Protein AF-Q2P9P3-F1 (afdb_monomer_lite)

InterPro domains:
  IPR010108 Lycopene cyclase, beta/epsilon [PTHR39757] (1-128)
  IPR036188 FAD/NAD(P)-binding domain superfamily [G3DSA:3.50.50.60] (1-112)
  IPR036188 FAD/NAD(P)-binding domain superfamily [SSF51905] (4-102)

Sequence (128 aa):
RPYGRVNRKQLKSKMLQKCIMNGVKFHQAKVIKVIHEESKSMLICNDGITIQATVVLDATGFSRSLVQYDKPYNPGYQVAYGILAEVEEHPFDVNKMVFMDWRDSHLKDNTDLKERNSRIPTFLYAMP

Structure (mmCIF, N/CA/C/O backbone):
data_AF-Q2P9P3-F1
#
_entry.id   AF-Q2P9P3-F1
#
loop_
_atom_site.group_PDB
_atom_site.id
_atom_site.type_symbol
_atom_site.label_atom_id
_atom_site.label_alt_id
_atom_site.label_comp_id
_atom_site.label_asym_id
_atom_site.label_entity_id
_atom_site.label_seq_id
_atom_site.pdbx_PDB_ins_code
_atom_site.Cartn_x
_atom_site.Cartn_y
_atom_site.Cartn_z
_atom_site.occupancy
_atom_site.B_iso_or_equiv
_atom_site.auth_seq_id
_atom_site.auth_comp_id
_atom_site.auth_asym_id
_atom_site.auth_atom_id
_atom_site.pdbx_PDB_model_num
ATOM 1 N N . ARG A 1 1 ? 10.311 -17.814 -11.738 1.00 64.12 1 ARG A N 1
ATOM 2 C CA . ARG A 1 1 ? 8.965 -17.948 -11.123 1.00 64.12 1 ARG A CA 1
ATOM 3 C C . ARG A 1 1 ? 7.966 -17.301 -12.073 1.00 64.12 1 ARG A C 1
ATOM 5 O O . ARG A 1 1 ? 8.304 -16.228 -12.562 1.00 64.12 1 ARG A O 1
ATOM 12 N N . PRO A 1 2 ? 6.813 -17.925 -12.366 1.00 73.44 2 PRO A N 1
ATOM 13 C CA . PRO A 1 2 ? 5.771 -17.267 -13.145 1.00 73.44 2 PRO A CA 1
ATOM 14 C C . PRO A 1 2 ? 5.279 -16.032 -12.390 1.00 73.44 2 PRO A C 1
ATOM 16 O O . PRO A 1 2 ? 5.231 -16.021 -11.158 1.00 73.44 2 PRO A O 1
ATOM 19 N N . TYR A 1 3 ? 4.951 -14.991 -13.135 1.00 74.81 3 TYR A N 1
ATOM 20 C CA . TYR A 1 3 ? 4.444 -13.733 -12.618 1.00 74.81 3 TYR A CA 1
ATOM 21 C C . TYR A 1 3 ? 3.266 -13.287 -13.473 1.00 74.81 3 TYR A C 1
ATOM 23 O O . TYR A 1 3 ? 3.127 -13.708 -14.618 1.00 74.81 3 TYR A O 1
ATOM 31 N N . GLY A 1 4 ? 2.402 -12.456 -12.902 1.00 78.62 4 GLY A N 1
ATOM 32 C CA . GLY A 1 4 ? 1.215 -11.969 -13.586 1.00 78.62 4 GLY A CA 1
ATOM 33 C C . GLY A 1 4 ? 1.002 -10.498 -13.294 1.00 78.62 4 GLY A C 1
ATOM 34 O O . GLY A 1 4 ? 1.054 -10.067 -12.139 1.00 78.62 4 GLY A O 1
ATOM 35 N N . ARG A 1 5 ? 0.734 -9.727 -14.346 1.00 80.31 5 ARG A N 1
ATOM 36 C CA . ARG A 1 5 ? 0.282 -8.349 -14.200 1.00 80.31 5 ARG A CA 1
ATOM 37 C C . ARG A 1 5 ? -1.176 -8.362 -13.758 1.00 80.31 5 ARG A C 1
ATOM 39 O O . ARG A 1 5 ? -2.036 -8.931 -14.423 1.00 80.31 5 ARG A O 1
ATOM 46 N N . VAL A 1 6 ? -1.463 -7.714 -12.634 1.00 89.00 6 VAL A N 1
ATOM 47 C CA . VAL A 1 6 ? -2.835 -7.560 -12.139 1.00 89.00 6 VAL A CA 1
ATOM 48 C C . VAL A 1 6 ? -3.344 -6.156 -12.422 1.00 89.00 6 VAL A C 1
ATOM 50 O O . VAL A 1 6 ? -2.663 -5.160 -12.166 1.00 89.00 6 VAL A O 1
ATOM 53 N N . ASN A 1 7 ? -4.584 -6.053 -12.899 1.00 92.69 7 ASN A N 1
ATOM 54 C CA . ASN A 1 7 ? -5.263 -4.767 -12.942 1.00 92.69 7 ASN A CA 1
ATOM 55 C C . ASN A 1 7 ? -5.595 -4.341 -11.504 1.00 92.69 7 ASN A C 1
ATOM 57 O O . ASN A 1 7 ? -6.575 -4.792 -10.911 1.00 92.69 7 ASN A O 1
ATOM 61 N N . ARG A 1 8 ? -4.764 -3.462 -10.936 1.00 93.38 8 ARG A N 1
ATOM 62 C CA . ARG A 1 8 ? -4.876 -3.005 -9.542 1.00 93.38 8 ARG A CA 1
ATOM 63 C C . ARG A 1 8 ? -6.239 -2.386 -9.229 1.00 93.38 8 ARG A C 1
ATOM 65 O O . ARG A 1 8 ? -6.765 -2.615 -8.143 1.00 93.38 8 ARG A O 1
ATOM 72 N N . LYS A 1 9 ? -6.818 -1.623 -10.166 1.00 95.12 9 LYS A N 1
ATOM 73 C CA . LYS A 1 9 ? -8.132 -0.983 -9.987 1.00 95.12 9 LYS A CA 1
ATOM 74 C C . LYS A 1 9 ? -9.237 -2.035 -9.904 1.00 95.12 9 LYS A C 1
ATOM 76 O O . LYS A 1 9 ? -10.033 -2.004 -8.968 1.00 95.12 9 LYS A O 1
ATOM 81 N N . GLN A 1 10 ? -9.244 -2.997 -10.827 1.00 96.94 10 GLN A N 1
ATOM 82 C CA . GLN A 1 10 ? -10.226 -4.085 -10.818 1.00 96.94 10 GLN A CA 1
ATOM 83 C C . GLN A 1 10 ? -10.052 -5.006 -9.609 1.00 96.94 10 GLN A C 1
ATOM 85 O O . GLN A 1 10 ? -11.042 -5.367 -8.980 1.00 96.94 10 GLN A O 1
ATOM 90 N N . LEU A 1 11 ? -8.812 -5.337 -9.231 1.00 96.75 11 LEU A N 1
ATOM 91 C CA . LEU A 1 11 ? -8.539 -6.143 -8.042 1.00 96.75 11 LEU A CA 1
ATOM 92 C C . LEU A 1 11 ? -9.051 -5.448 -6.777 1.00 96.75 11 LEU A C 1
ATOM 94 O O . LEU A 1 11 ? -9.764 -6.067 -5.991 1.00 96.75 11 LEU A O 1
ATOM 98 N N . LYS A 1 12 ? -8.750 -4.153 -6.609 1.00 95.81 12 LYS A N 1
ATOM 99 C CA . LYS A 1 12 ? -9.257 -3.348 -5.490 1.00 95.81 12 LYS A CA 1
ATOM 100 C C . LYS A 1 12 ? -10.783 -3.330 -5.473 1.00 95.81 12 LYS A C 1
ATOM 102 O O . LYS A 1 12 ? -11.371 -3.605 -4.434 1.00 95.81 12 LYS A O 1
ATOM 107 N N . SER A 1 13 ? -11.413 -3.049 -6.615 1.00 97.12 13 SER A N 1
ATOM 108 C CA . SER A 1 13 ? -12.874 -3.037 -6.736 1.00 97.12 13 SER A CA 1
ATOM 109 C C . SER A 1 13 ? -13.477 -4.387 -6.338 1.00 97.12 13 SER A C 1
ATOM 111 O O . SER A 1 13 ? -14.340 -4.444 -5.468 1.00 97.12 13 SER A O 1
ATOM 113 N N . LYS A 1 14 ? -12.944 -5.492 -6.872 1.00 97.81 14 LYS A N 1
ATOM 114 C CA . LYS A 1 14 ? -13.390 -6.854 -6.552 1.00 97.81 14 LYS A CA 1
ATOM 115 C C . LYS A 1 14 ? -13.296 -7.159 -5.056 1.00 97.81 14 LYS A C 1
ATOM 117 O O . LYS A 1 14 ? -14.214 -7.759 -4.505 1.00 97.81 14 LYS A O 1
ATOM 122 N N . MET A 1 15 ? -12.207 -6.759 -4.398 1.00 97.38 15 MET A N 1
ATOM 123 C CA . MET A 1 15 ? -12.038 -6.976 -2.958 1.00 97.38 15 MET A CA 1
ATOM 124 C C . MET A 1 15 ? -12.996 -6.113 -2.130 1.00 97.38 15 MET A C 1
ATOM 126 O O . MET A 1 15 ? -13.631 -6.633 -1.219 1.00 97.38 15 MET A O 1
ATOM 130 N N . LEU A 1 16 ? -13.172 -4.835 -2.483 1.00 96.75 16 LEU A N 1
ATOM 131 C CA . LEU A 1 16 ? -14.129 -3.950 -1.811 1.00 96.75 16 LEU A CA 1
ATOM 132 C C . LEU A 1 16 ? -15.565 -4.467 -1.930 1.00 96.75 16 LEU A C 1
ATOM 134 O O . LEU A 1 16 ? -16.274 -4.517 -0.931 1.00 96.75 16 LEU A O 1
ATOM 138 N N . GLN A 1 17 ? -15.972 -4.916 -3.120 1.00 97.62 17 GLN A N 1
ATOM 139 C CA . GLN A 1 17 ? -17.301 -5.495 -3.316 1.00 97.62 17 GLN A CA 1
ATOM 140 C C . GLN A 1 17 ? -17.509 -6.741 -2.454 1.00 97.62 17 GLN A C 1
ATOM 142 O O . GLN A 1 17 ? -18.536 -6.861 -1.794 1.00 97.62 17 GLN A O 1
ATOM 147 N N . LYS A 1 18 ? -16.507 -7.626 -2.362 1.00 98.31 18 LYS A N 1
ATOM 148 C CA . LYS A 1 18 ? -16.570 -8.774 -1.445 1.00 98.31 18 LYS A CA 1
ATOM 149 C C . LYS A 1 18 ? -16.745 -8.346 0.012 1.00 98.31 18 LYS A C 1
ATOM 151 O O . LYS A 1 18 ? -17.539 -8.962 0.714 1.00 98.31 18 LYS A O 1
ATOM 156 N N . CYS A 1 19 ? -16.045 -7.310 0.470 1.00 98.00 19 CYS A N 1
ATOM 157 C CA . CYS A 1 19 ? -16.223 -6.781 1.822 1.00 98.00 19 CYS A CA 1
ATOM 158 C C . CYS A 1 19 ? -17.661 -6.287 2.049 1.00 98.00 19 CYS A C 1
ATOM 160 O O . CYS A 1 19 ? -18.286 -6.681 3.031 1.00 98.00 19 CYS A O 1
ATOM 162 N N . ILE A 1 20 ? -18.202 -5.489 1.122 1.00 97.25 20 ILE A N 1
ATOM 163 C CA . ILE A 1 20 ? -19.576 -4.965 1.203 1.00 97.25 20 ILE A CA 1
ATOM 164 C C . ILE A 1 20 ? -20.592 -6.113 1.253 1.00 97.25 20 ILE A C 1
ATOM 166 O O . ILE A 1 20 ? -21.454 -6.130 2.127 1.00 97.25 20 ILE A O 1
ATOM 170 N N . MET A 1 21 ? -20.449 -7.113 0.376 1.00 98.25 21 MET A N 1
ATOM 171 C CA . MET A 1 21 ? -21.326 -8.292 0.339 1.00 98.25 21 MET A CA 1
ATOM 172 C C . MET A 1 21 ? -21.309 -9.105 1.640 1.00 98.25 21 MET A C 1
ATOM 174 O O . MET A 1 21 ? -22.283 -9.785 1.941 1.00 98.25 21 MET A O 1
ATOM 178 N N . ASN A 1 22 ? -20.220 -9.038 2.410 1.00 98.25 22 ASN A N 1
ATOM 179 C CA . ASN A 1 22 ? -20.082 -9.708 3.706 1.00 98.25 22 ASN A CA 1
ATOM 180 C C . ASN A 1 22 ? -20.354 -8.763 4.894 1.00 98.25 22 ASN A C 1
ATOM 182 O O . ASN A 1 22 ? -19.981 -9.068 6.023 1.00 98.25 22 ASN A O 1
ATOM 186 N N . GLY A 1 23 ? -20.987 -7.608 4.658 1.00 97.88 23 GLY A N 1
ATOM 187 C CA . GLY A 1 23 ? -21.455 -6.708 5.717 1.00 97.88 23 GLY A CA 1
ATOM 188 C C . GLY A 1 23 ? -20.392 -5.784 6.315 1.00 97.88 23 GLY A C 1
ATOM 189 O O . GLY A 1 23 ? -20.648 -5.145 7.337 1.00 97.88 23 GLY A O 1
ATOM 190 N N . VAL A 1 24 ? -19.210 -5.671 5.698 1.00 97.75 24 VAL A N 1
ATOM 191 C CA . VAL A 1 24 ? -18.191 -4.707 6.137 1.00 97.75 24 VAL A CA 1
ATOM 192 C C . VAL A 1 24 ? -18.713 -3.287 5.933 1.00 97.75 24 VAL A C 1
ATOM 194 O O . VAL A 1 24 ? -19.089 -2.897 4.826 1.00 97.75 24 VAL A O 1
ATOM 197 N N . LYS A 1 25 ? -18.686 -2.491 7.004 1.00 96.50 25 LYS A N 1
ATOM 198 C CA . LYS A 1 25 ? -19.028 -1.069 6.963 1.00 96.50 25 LYS A CA 1
ATOM 199 C C . LYS A 1 25 ? -17.778 -0.244 6.696 1.00 96.50 25 LYS A C 1
ATOM 201 O O . LYS A 1 25 ? -16.778 -0.378 7.396 1.00 96.50 25 LYS A O 1
ATOM 206 N N . PHE A 1 26 ? -17.856 0.627 5.698 1.00 96.19 26 PHE A N 1
ATOM 207 C CA . PHE A 1 26 ? -16.793 1.569 5.377 1.00 96.19 26 PHE A CA 1
ATOM 208 C C . PHE A 1 26 ? -17.124 2.936 5.958 1.00 96.19 26 PHE A C 1
ATOM 210 O O . PHE A 1 26 ? -18.238 3.432 5.807 1.00 96.19 26 PHE A O 1
ATOM 217 N N . HIS A 1 27 ? -16.132 3.545 6.594 1.00 96.25 27 HIS A N 1
ATOM 218 C CA . HIS A 1 27 ? -16.213 4.894 7.118 1.00 96.25 27 HIS A CA 1
ATOM 219 C C . HIS A 1 27 ? -15.044 5.702 6.555 1.00 96.25 27 HIS A C 1
ATOM 221 O O . HIS A 1 27 ? -13.881 5.344 6.744 1.00 96.25 27 HIS A O 1
ATOM 227 N N . GLN A 1 28 ? -15.353 6.744 5.784 1.00 96.75 28 GLN A N 1
ATOM 228 C CA . GLN A 1 28 ? -14.354 7.558 5.100 1.00 96.75 28 GLN A CA 1
ATOM 229 C C . GLN A 1 28 ? -13.893 8.702 6.008 1.00 96.75 28 GLN A C 1
ATOM 231 O O . GLN A 1 28 ? -14.273 9.851 5.815 1.00 96.75 28 GLN A O 1
ATOM 236 N N . ALA A 1 29 ? -13.046 8.375 6.977 1.00 96.25 29 ALA A N 1
ATOM 237 C CA . ALA A 1 29 ? -12.411 9.344 7.858 1.00 96.25 29 ALA A CA 1
ATOM 238 C C . ALA A 1 29 ? -10.976 8.917 8.174 1.00 96.25 29 ALA A C 1
ATOM 240 O O . ALA A 1 29 ? -10.593 7.756 7.998 1.00 96.25 29 ALA A O 1
ATOM 241 N N . LYS A 1 30 ? -10.160 9.865 8.636 1.00 95.25 30 LYS A N 1
ATOM 242 C CA . LYS A 1 30 ? -8.815 9.567 9.125 1.00 95.25 30 LYS A CA 1
ATOM 243 C C . LYS A 1 30 ? -8.899 9.268 10.615 1.00 95.25 30 LYS A C 1
ATOM 245 O O . LYS A 1 30 ? -9.290 10.134 11.392 1.00 95.25 30 LYS A O 1
ATOM 250 N N . VAL A 1 31 ? -8.458 8.082 11.021 1.00 95.50 31 VAL A N 1
ATOM 251 C CA . VAL A 1 31 ? -8.221 7.792 12.439 1.00 95.50 31 VAL A CA 1
ATOM 252 C C . VAL A 1 31 ? -7.002 8.593 12.892 1.00 95.50 31 VAL A C 1
ATOM 254 O O . VAL A 1 31 ? -5.929 8.484 12.299 1.00 95.50 31 VAL A O 1
ATOM 257 N N . ILE A 1 32 ? -7.177 9.421 13.919 1.00 94.75 32 ILE A N 1
ATOM 258 C CA . ILE A 1 32 ? -6.123 10.287 14.469 1.00 94.75 32 ILE A CA 1
ATOM 259 C C . ILE A 1 32 ? -5.520 9.729 15.756 1.00 94.75 32 ILE A C 1
A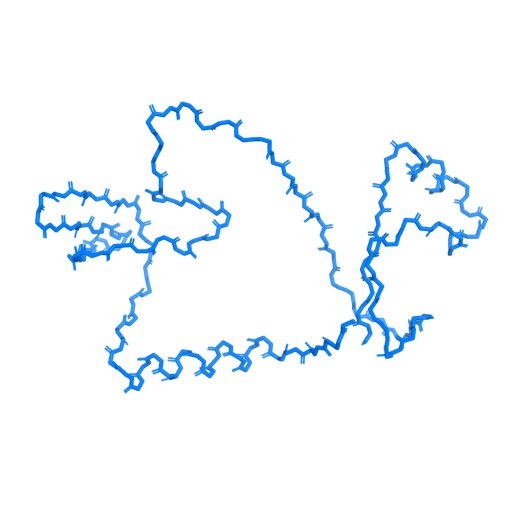TOM 261 O O . ILE A 1 32 ? -4.400 10.089 16.109 1.00 94.75 32 ILE A O 1
ATOM 265 N N . LYS A 1 33 ? -6.253 8.867 16.465 1.00 93.88 33 LYS A N 1
ATOM 266 C CA . LYS A 1 33 ? -5.808 8.267 17.721 1.00 93.88 33 LYS A CA 1
ATOM 267 C C . LYS A 1 33 ? -6.514 6.940 17.960 1.00 93.88 33 LYS A C 1
ATOM 269 O O . LYS A 1 33 ? -7.687 6.791 17.622 1.00 93.88 33 LYS A O 1
ATOM 274 N N . VAL A 1 34 ? -5.805 6.012 18.592 1.00 95.31 34 VAL A N 1
ATOM 275 C CA . VAL A 1 34 ? -6.374 4.800 19.182 1.00 95.31 34 VAL A CA 1
ATOM 276 C C . VAL A 1 34 ? -6.089 4.794 20.683 1.00 95.31 34 VAL A C 1
ATOM 278 O O . VAL A 1 34 ? -5.016 5.212 21.118 1.00 95.31 34 VAL A O 1
ATOM 281 N N . ILE A 1 35 ? -7.073 4.383 21.477 1.00 94.56 35 ILE A N 1
ATOM 282 C CA . ILE A 1 35 ? -6.955 4.178 22.923 1.00 94.56 35 ILE A CA 1
ATOM 283 C C . ILE A 1 35 ? -7.337 2.730 23.200 1.00 94.56 35 ILE A C 1
ATOM 285 O O . ILE A 1 35 ? -8.417 2.300 22.798 1.00 94.56 35 ILE A O 1
ATOM 289 N N . HIS A 1 36 ? -6.456 1.989 23.865 1.00 94.81 36 HIS A N 1
ATOM 290 C CA . HIS A 1 36 ? -6.707 0.611 24.272 1.00 94.81 36 HIS A CA 1
ATOM 291 C C . HIS A 1 36 ? -7.096 0.580 25.752 1.00 94.81 36 HIS A C 1
ATOM 293 O O . HIS A 1 36 ? -6.367 1.092 26.598 1.00 94.81 36 HIS A O 1
ATOM 299 N N . GLU A 1 37 ? -8.250 -0.006 26.040 1.00 93.94 37 GLU A N 1
ATOM 300 C CA . GLU A 1 37 ? -8.752 -0.316 27.377 1.00 93.94 37 GLU A CA 1
ATOM 301 C C . GLU A 1 37 ? -8.728 -1.839 27.584 1.00 93.94 37 GLU A C 1
ATOM 303 O O . GLU A 1 37 ? -8.465 -2.602 26.655 1.00 93.94 37 GLU A O 1
ATOM 308 N N . GLU A 1 38 ? -9.037 -2.299 28.795 1.00 92.62 38 GLU A N 1
ATOM 309 C CA . GLU A 1 38 ? -8.957 -3.720 29.162 1.00 92.62 38 GLU A CA 1
ATOM 310 C C . GLU A 1 38 ? -9.855 -4.631 28.303 1.00 92.62 38 GLU A C 1
ATOM 312 O O . GLU A 1 38 ? -9.465 -5.743 27.958 1.00 92.62 38 GLU A O 1
ATOM 317 N N . SER A 1 39 ? -11.044 -4.157 27.915 1.00 93.12 39 SER A N 1
ATOM 318 C CA . SER A 1 39 ? -12.039 -4.955 27.176 1.00 93.12 39 SER A CA 1
ATOM 319 C C . SER A 1 39 ? -12.282 -4.500 25.735 1.00 93.12 39 SER A C 1
ATOM 321 O O . SER A 1 39 ? -12.977 -5.184 24.980 1.00 93.12 39 SER A O 1
ATOM 323 N N . LYS A 1 40 ? -11.749 -3.339 25.336 1.00 96.19 40 LYS A N 1
ATOM 324 C CA . LYS A 1 40 ? -12.030 -2.729 24.032 1.00 96.19 40 LYS A CA 1
ATOM 325 C C . LYS A 1 40 ? -10.990 -1.692 23.637 1.00 96.19 40 LYS A C 1
ATOM 327 O O . LYS A 1 40 ? -10.206 -1.212 24.440 1.00 96.19 40 LYS A O 1
ATOM 332 N N . SER A 1 41 ? -11.034 -1.303 22.374 1.00 96.50 41 SER A N 1
ATOM 333 C CA . SER A 1 41 ? -10.282 -0.191 21.809 1.00 96.50 41 SER A CA 1
ATOM 334 C C . SER A 1 41 ? -11.239 0.877 21.292 1.00 96.50 41 SER A C 1
ATOM 336 O O . SER A 1 41 ? -12.305 0.561 20.762 1.00 96.50 41 SER A O 1
ATOM 338 N N . MET A 1 42 ? -10.844 2.140 21.405 1.00 97.00 42 MET A N 1
ATOM 339 C CA . MET A 1 42 ? -11.561 3.291 20.864 1.00 97.00 42 MET A CA 1
ATOM 340 C C . MET A 1 42 ? -10.707 3.975 19.800 1.00 97.00 42 MET A C 1
ATOM 342 O O . MET A 1 42 ? -9.595 4.419 20.083 1.00 97.00 42 MET A O 1
ATOM 346 N N . LEU A 1 43 ? -11.230 4.071 18.580 1.00 96.38 43 LEU A N 1
ATOM 347 C CA . LEU A 1 43 ? -10.628 4.815 17.480 1.00 96.38 43 LEU A CA 1
ATOM 348 C C . LEU A 1 43 ? -11.303 6.179 17.383 1.00 96.38 43 LEU A C 1
ATOM 350 O O . LEU A 1 43 ? -12.514 6.247 17.191 1.00 96.38 43 LEU A O 1
ATOM 354 N N . ILE A 1 44 ? -10.523 7.249 17.483 1.00 96.44 44 ILE A N 1
ATOM 355 C CA . ILE A 1 44 ? -11.003 8.625 17.345 1.00 96.44 44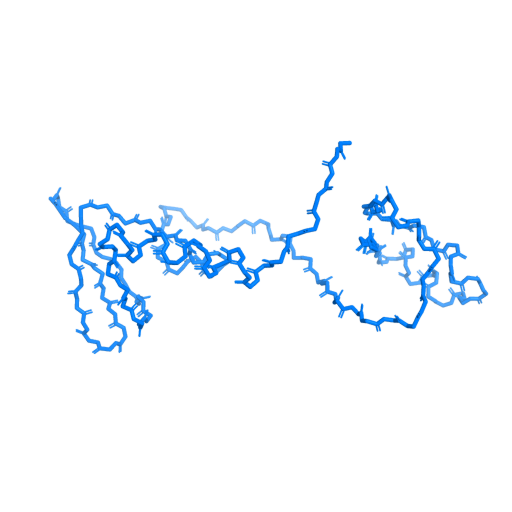 ILE A CA 1
ATOM 356 C C . ILE A 1 44 ? -10.695 9.080 15.921 1.00 96.44 44 ILE A C 1
ATOM 358 O O . ILE A 1 44 ? -9.535 9.055 15.492 1.00 96.44 44 ILE A O 1
ATOM 362 N N . CYS A 1 45 ? -11.730 9.478 15.188 1.00 96.88 45 CYS A N 1
ATOM 363 C CA . CYS A 1 45 ? -11.636 9.951 13.813 1.00 96.88 45 CYS A CA 1
ATOM 364 C C . CYS A 1 45 ? -11.589 11.484 13.757 1.00 96.88 45 CYS A C 1
ATOM 366 O O . CYS A 1 45 ? -12.033 12.182 14.670 1.00 96.88 45 CYS A O 1
ATOM 368 N N . ASN A 1 46 ? -11.019 12.026 12.682 1.00 96.69 46 ASN A N 1
ATOM 369 C CA . ASN A 1 46 ? -10.868 13.470 12.486 1.00 96.69 46 ASN A CA 1
ATOM 370 C C . ASN A 1 46 ? -12.189 14.221 12.250 1.00 96.69 46 ASN A C 1
ATOM 372 O O . ASN A 1 46 ? -12.199 15.446 12.290 1.00 96.69 46 ASN A O 1
ATOM 376 N N . ASP A 1 47 ? -13.277 13.507 11.989 1.00 97.44 47 ASP A N 1
ATOM 377 C CA . ASP A 1 47 ? -14.632 14.038 11.846 1.00 97.44 47 ASP A CA 1
ATOM 378 C C . ASP A 1 47 ? -15.424 14.022 13.169 1.00 97.44 47 ASP A C 1
ATOM 380 O O . ASP A 1 47 ? -16.616 14.318 13.188 1.00 97.44 47 ASP A O 1
ATOM 384 N N . GLY A 1 48 ? -14.764 13.686 14.284 1.00 95.94 48 GLY A N 1
ATOM 385 C CA . GLY A 1 48 ? -15.358 13.633 15.619 1.00 95.94 48 GLY A CA 1
ATOM 386 C C . GLY A 1 48 ? -16.026 12.300 15.962 1.00 95.94 48 GLY A C 1
ATOM 387 O O . GLY A 1 48 ? -16.424 12.104 17.111 1.00 95.94 48 GLY A O 1
ATOM 388 N N . ILE A 1 49 ? -16.122 11.356 15.020 1.00 97.69 49 ILE A N 1
ATOM 389 C CA . ILE A 1 49 ? -16.707 10.039 15.286 1.00 97.69 49 ILE A CA 1
ATOM 390 C C . ILE A 1 49 ? -15.723 9.172 16.079 1.00 97.69 49 ILE A C 1
ATOM 392 O O . ILE A 1 49 ? -14.522 9.125 15.803 1.00 97.69 49 ILE A O 1
ATOM 396 N N . THR A 1 50 ? -16.249 8.444 17.069 1.00 97.38 50 THR A N 1
ATOM 397 C CA . THR A 1 50 ? -15.497 7.437 17.827 1.00 97.38 50 THR A CA 1
ATOM 398 C C . THR A 1 50 ? -16.041 6.044 17.537 1.00 97.38 50 THR A C 1
ATOM 400 O O . THR A 1 50 ? -17.236 5.792 17.686 1.00 97.38 50 THR A O 1
ATOM 403 N N . ILE A 1 51 ? -15.160 5.127 17.139 1.00 97.12 51 ILE A N 1
ATOM 404 C CA . ILE A 1 51 ? -15.498 3.738 16.813 1.00 97.12 51 ILE A CA 1
ATOM 405 C C . ILE A 1 51 ? -14.944 2.827 17.907 1.00 97.12 51 ILE A C 1
ATOM 407 O O . ILE A 1 51 ? -13.766 2.907 18.240 1.00 97.12 51 ILE A O 1
ATOM 411 N N . GLN A 1 52 ? -15.782 1.944 18.451 1.00 97.25 52 GLN A N 1
ATOM 412 C CA . GLN A 1 52 ? -15.355 0.912 19.399 1.00 97.25 52 GLN A CA 1
ATOM 413 C C . GLN A 1 52 ? -15.042 -0.390 18.654 1.00 97.25 52 GLN A C 1
ATOM 415 O O . GLN A 1 52 ? -15.789 -0.788 17.761 1.00 97.25 52 GLN A O 1
ATOM 420 N N . ALA A 1 53 ? -13.950 -1.054 19.024 1.00 96.38 53 ALA A N 1
ATOM 421 C CA . ALA A 1 53 ? -13.517 -2.311 18.421 1.00 96.38 53 ALA A CA 1
ATOM 422 C C . ALA A 1 53 ? -12.861 -3.229 19.457 1.00 96.38 53 ALA A C 1
ATOM 424 O O . ALA A 1 53 ? -12.214 -2.758 20.386 1.00 96.38 53 ALA A O 1
ATOM 425 N N . THR A 1 54 ? -12.980 -4.543 19.283 1.00 96.38 54 THR A N 1
ATOM 426 C CA . THR A 1 54 ? -12.245 -5.530 20.096 1.00 96.38 54 THR A CA 1
ATOM 427 C C . THR A 1 54 ? -10.815 -5.731 19.596 1.00 96.38 54 THR A C 1
ATOM 429 O O . THR A 1 54 ? -9.912 -5.975 20.387 1.00 96.38 54 THR A O 1
ATOM 432 N N . VAL A 1 55 ? -10.598 -5.591 18.284 1.00 93.62 55 VAL A N 1
ATOM 433 C CA . VAL A 1 55 ? -9.293 -5.711 17.626 1.00 93.62 55 VAL A CA 1
ATOM 434 C C . VAL A 1 55 ? -9.134 -4.578 16.619 1.00 93.62 55 VAL A C 1
ATOM 436 O O . VAL A 1 55 ? -10.064 -4.262 15.875 1.00 93.62 55 VAL A O 1
ATOM 439 N N . VAL A 1 56 ? -7.940 -3.985 16.575 1.00 94.06 56 VAL A N 1
ATOM 440 C CA . VAL A 1 56 ? -7.573 -2.935 15.618 1.00 94.06 56 VAL A CA 1
ATOM 441 C C . VAL A 1 56 ? -6.404 -3.421 14.769 1.00 94.06 56 VAL A C 1
ATOM 443 O O . VAL A 1 56 ? -5.370 -3.813 1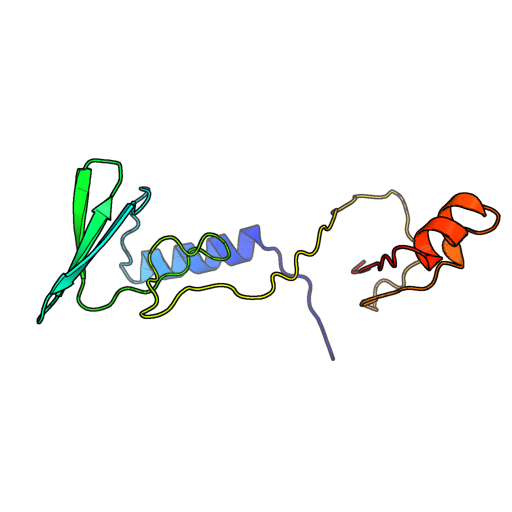5.301 1.00 94.06 56 VAL A O 1
ATOM 446 N N . LEU A 1 57 ? -6.567 -3.381 13.445 1.00 93.81 57 LEU A N 1
ATOM 447 C CA . LEU A 1 57 ? -5.508 -3.672 12.480 1.00 93.81 57 LEU A CA 1
ATOM 448 C C . LEU A 1 57 ? -5.067 -2.372 11.803 1.00 93.81 57 LEU A C 1
ATOM 450 O O . LEU A 1 57 ? -5.808 -1.810 10.995 1.00 93.81 57 LEU A O 1
ATOM 454 N N . ASP A 1 58 ? -3.852 -1.912 12.103 1.00 92.06 58 ASP A N 1
ATOM 455 C CA . ASP A 1 58 ? -3.256 -0.775 11.400 1.00 92.06 58 ASP A CA 1
ATOM 456 C C . ASP A 1 58 ? -2.701 -1.229 10.035 1.00 92.06 58 ASP A C 1
ATOM 458 O O . ASP A 1 58 ? -1.618 -1.803 9.930 1.00 92.06 58 ASP A O 1
ATOM 462 N N . ALA A 1 59 ? 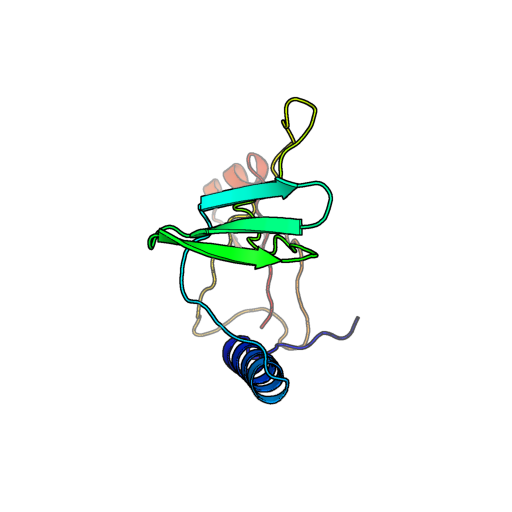-3.469 -0.964 8.974 1.00 92.94 59 ALA A N 1
ATOM 463 C CA . ALA A 1 59 ? -3.084 -1.197 7.581 1.00 92.94 59 ALA A CA 1
ATOM 464 C C . ALA A 1 59 ? -2.730 0.110 6.838 1.00 92.94 59 ALA A C 1
ATOM 466 O O . ALA A 1 59 ? -2.899 0.205 5.621 1.00 92.94 59 ALA A O 1
ATOM 467 N N . THR A 1 60 ? -2.243 1.137 7.548 1.00 90.31 60 THR A N 1
ATOM 468 C CA . THR A 1 60 ? -1.949 2.478 6.993 1.00 90.31 60 THR A CA 1
ATOM 469 C C . THR A 1 60 ? -0.628 2.573 6.209 1.00 90.31 60 THR A C 1
ATOM 471 O O . THR A 1 60 ? -0.190 3.660 5.809 1.00 90.31 60 THR A O 1
ATOM 474 N N . GLY A 1 61 ? 0.014 1.435 5.934 1.00 86.12 61 GLY A N 1
ATOM 475 C CA . GLY A 1 61 ? 1.237 1.354 5.137 1.00 86.12 61 GLY A CA 1
ATOM 476 C C . GLY A 1 61 ? 2.398 2.117 5.777 1.00 86.12 61 GLY A C 1
ATOM 477 O O . GLY A 1 61 ? 2.617 2.035 6.981 1.00 86.12 61 GLY A O 1
ATOM 478 N N . PHE A 1 62 ? 3.149 2.878 4.975 1.00 78.25 62 PHE A N 1
ATOM 479 C CA . PHE A 1 62 ? 4.327 3.618 5.448 1.00 78.25 62 PHE A CA 1
ATOM 480 C C . PHE A 1 62 ? 4.016 4.616 6.577 1.00 78.25 62 PHE A C 1
ATOM 482 O O . PHE A 1 62 ? 4.876 4.846 7.430 1.00 78.25 62 PHE A O 1
ATOM 489 N N . SER A 1 63 ? 2.799 5.176 6.583 1.00 79.56 63 SER A N 1
ATOM 490 C CA . SER A 1 63 ? 2.399 6.256 7.490 1.00 79.56 63 SER A CA 1
ATOM 491 C C . SER A 1 63 ? 2.289 5.842 8.958 1.00 79.56 63 SER A C 1
ATOM 493 O O . SER A 1 63 ? 2.344 6.736 9.798 1.00 79.56 63 SER A O 1
ATOM 495 N N . ARG A 1 64 ? 2.159 4.533 9.255 1.00 73.56 64 ARG A N 1
ATOM 496 C CA . ARG A 1 64 ? 2.215 3.929 10.607 1.00 73.56 64 ARG A CA 1
ATOM 497 C C . ARG A 1 64 ? 1.562 4.802 11.680 1.00 73.56 64 ARG A C 1
ATOM 499 O O . ARG A 1 64 ? 2.174 5.132 12.689 1.00 73.56 64 ARG A O 1
ATOM 506 N N . SER A 1 65 ? 0.341 5.257 11.415 1.00 77.81 65 SER A N 1
ATOM 507 C CA . SER A 1 65 ? -0.218 6.391 12.157 1.00 77.81 65 SER A CA 1
ATOM 508 C C . SER A 1 65 ? -0.669 6.040 13.577 1.00 77.81 65 SER A C 1
ATOM 510 O O . SER A 1 65 ? -0.909 6.957 14.357 1.00 77.81 65 SER A O 1
ATOM 512 N N . LEU A 1 66 ? -0.805 4.749 13.916 1.00 86.62 66 LEU A N 1
ATOM 513 C CA . LEU A 1 66 ? -1.401 4.316 15.186 1.00 86.62 66 LEU A CA 1
ATOM 514 C C . LEU A 1 66 ? -0.482 3.439 16.049 1.00 86.62 66 LEU A C 1
ATOM 516 O O . LEU A 1 66 ? -0.744 3.294 17.241 1.00 86.62 66 LEU A O 1
ATOM 520 N N . VAL A 1 67 ? 0.582 2.861 15.484 1.00 86.25 67 VAL A N 1
ATOM 521 C CA . VAL A 1 67 ? 1.480 1.949 16.211 1.00 86.25 67 VAL A CA 1
ATOM 522 C C . VAL A 1 67 ? 2.442 2.730 17.109 1.00 86.25 67 VAL A C 1
ATOM 524 O O . VAL A 1 67 ? 3.167 3.607 16.642 1.00 86.25 67 VAL A O 1
ATOM 527 N N . GLN A 1 68 ? 2.479 2.371 18.393 1.00 84.31 68 GLN A N 1
ATOM 528 C CA . GLN A 1 68 ? 3.397 2.927 19.388 1.00 84.31 68 GLN A CA 1
ATOM 529 C C . GLN A 1 68 ? 4.410 1.866 19.820 1.00 84.31 68 GLN A C 1
ATOM 531 O O . GLN A 1 68 ? 4.078 0.686 19.920 1.00 84.31 68 GLN A O 1
ATOM 536 N N . TYR A 1 69 ? 5.643 2.296 20.079 1.00 84.38 69 TYR A N 1
ATOM 537 C CA . TYR A 1 69 ? 6.726 1.442 20.555 1.00 84.38 69 TYR A CA 1
ATOM 538 C C . TYR A 1 69 ? 7.114 1.859 21.974 1.00 84.38 69 TYR A C 1
ATOM 540 O O . TYR A 1 69 ? 7.119 3.044 22.300 1.00 84.38 69 TYR A O 1
ATOM 548 N N . ASP A 1 70 ? 7.464 0.881 22.802 1.00 87.50 70 ASP A N 1
ATOM 549 C CA . ASP A 1 70 ? 7.959 1.061 24.173 1.00 87.50 70 ASP A CA 1
ATOM 550 C C . ASP A 1 70 ? 9.375 1.662 24.226 1.00 87.50 70 ASP A C 1
ATOM 552 O O . ASP A 1 70 ? 9.844 2.092 25.278 1.00 87.50 70 ASP A O 1
ATOM 556 N N . LYS A 1 71 ? 10.065 1.699 23.083 1.00 88.56 71 LYS A N 1
ATOM 557 C CA . LYS A 1 71 ? 11.424 2.223 22.920 1.00 88.56 71 LYS A CA 1
ATOM 558 C C . LYS A 1 71 ? 11.478 3.240 21.782 1.00 88.56 71 LYS A C 1
ATOM 560 O O . LYS A 1 71 ? 10.646 3.176 20.873 1.00 88.56 71 LYS A O 1
ATOM 565 N N . PRO A 1 72 ? 12.484 4.139 21.774 1.00 83.94 72 PRO A N 1
ATOM 566 C CA . PRO A 1 72 ? 12.721 5.028 20.646 1.00 83.94 72 PRO A CA 1
ATOM 567 C C . PRO A 1 72 ? 12.800 4.239 19.335 1.00 83.94 72 PRO A C 1
ATOM 569 O O . PRO A 1 72 ? 13.680 3.399 19.139 1.00 83.94 72 PRO A O 1
ATOM 572 N N . TYR A 1 73 ? 11.853 4.502 18.441 1.00 78.50 73 TYR A N 1
ATOM 573 C CA . TYR A 1 73 ? 11.775 3.832 17.155 1.00 78.50 73 TYR A CA 1
ATOM 574 C C . TYR A 1 73 ? 12.635 4.578 16.132 1.00 78.50 73 TYR A C 1
ATOM 576 O O . TYR A 1 73 ? 12.221 5.595 15.580 1.00 78.50 73 TYR A O 1
ATOM 584 N N . ASN A 1 74 ? 13.843 4.067 15.886 1.00 78.19 74 ASN A N 1
ATOM 585 C CA . ASN A 1 74 ? 14.782 4.618 14.906 1.00 78.19 74 ASN A CA 1
ATOM 586 C C . ASN A 1 74 ? 15.248 3.537 13.915 1.00 78.19 74 ASN A C 1
ATOM 588 O O . ASN A 1 74 ? 16.406 3.114 13.961 1.00 78.19 74 ASN A O 1
ATOM 592 N N . PRO A 1 75 ? 14.353 3.006 13.062 1.00 81.12 75 PRO A N 1
ATOM 593 C CA . PRO A 1 75 ? 14.766 2.045 12.053 1.00 81.12 75 PRO A CA 1
ATOM 594 C C . PRO A 1 75 ? 15.604 2.741 10.974 1.00 81.12 75 PRO A C 1
ATOM 596 O O . PRO A 1 75 ? 15.362 3.896 10.621 1.00 81.12 75 PRO A O 1
ATOM 599 N N . GLY A 1 76 ? 16.530 2.002 10.367 1.00 77.19 76 GLY A N 1
ATOM 600 C CA . GLY A 1 76 ? 17.039 2.386 9.055 1.00 77.19 76 GLY A CA 1
ATOM 601 C C . GLY A 1 76 ? 15.889 2.368 8.045 1.00 77.19 76 GLY A C 1
ATOM 602 O O . GLY A 1 76 ? 15.167 1.375 7.940 1.00 77.19 76 GLY A O 1
ATOM 603 N N . TYR A 1 77 ? 15.695 3.462 7.314 1.00 71.50 77 TYR A N 1
ATOM 604 C CA . TYR A 1 77 ? 14.705 3.527 6.243 1.00 71.50 77 TYR A CA 1
ATOM 605 C C . TYR A 1 77 ? 15.383 3.237 4.909 1.00 71.50 77 TYR A C 1
ATOM 607 O O . TYR A 1 77 ? 16.331 3.920 4.529 1.00 71.50 77 TYR A O 1
ATOM 615 N N . GLN A 1 78 ? 14.854 2.268 4.167 1.00 70.38 78 GLN A N 1
ATOM 616 C CA . GLN A 1 78 ? 15.179 2.098 2.757 1.00 70.38 78 GLN A CA 1
ATOM 617 C C . GLN A 1 78 ? 14.011 2.640 1.937 1.00 70.38 78 GLN A C 1
ATOM 619 O O . GLN A 1 78 ? 12.927 2.057 1.912 1.00 70.38 78 GLN A O 1
ATOM 624 N N . VAL A 1 79 ? 14.221 3.789 1.299 1.00 69.88 79 VAL A N 1
ATOM 625 C CA . VAL A 1 79 ? 13.242 4.398 0.394 1.00 69.88 79 VAL A CA 1
ATOM 626 C C . VAL A 1 79 ? 13.661 4.080 -1.033 1.00 69.88 79 VAL A C 1
ATOM 628 O O . VAL A 1 79 ? 14.800 4.327 -1.418 1.00 69.88 79 VAL A O 1
ATOM 631 N N . ALA A 1 80 ? 12.736 3.534 -1.817 1.00 71.88 80 ALA A N 1
ATOM 632 C CA . ALA A 1 80 ? 12.905 3.386 -3.253 1.00 71.88 80 ALA A CA 1
ATOM 633 C C . ALA A 1 80 ? 12.046 4.443 -3.948 1.00 71.88 80 ALA A C 1
ATOM 635 O O . ALA A 1 80 ? 10.822 4.449 -3.804 1.00 71.88 80 ALA A O 1
ATOM 636 N N . TYR A 1 81 ? 12.691 5.332 -4.696 1.00 70.88 81 TYR A N 1
ATOM 637 C CA . TYR A 1 81 ? 12.001 6.223 -5.617 1.00 70.88 81 TYR A CA 1
ATOM 638 C C . TYR A 1 81 ? 11.866 5.497 -6.950 1.00 70.88 81 TYR A C 1
ATOM 640 O O . TYR A 1 81 ? 12.850 5.004 -7.496 1.00 70.88 81 TYR A O 1
ATOM 648 N N . GLY A 1 82 ? 10.639 5.392 -7.448 1.00 73.44 82 GLY A N 1
ATOM 649 C CA . GLY A 1 82 ? 10.343 4.751 -8.720 1.00 73.44 82 GLY A CA 1
ATOM 650 C C . GLY A 1 82 ? 9.424 5.636 -9.540 1.00 73.44 82 GLY A C 1
ATOM 651 O O . GLY A 1 82 ? 8.492 6.234 -9.001 1.00 73.44 82 GLY A O 1
ATOM 652 N N . ILE A 1 83 ? 9.686 5.700 -10.838 1.00 79.50 83 ILE A N 1
ATOM 653 C CA . ILE A 1 83 ? 8.784 6.305 -11.814 1.00 79.50 83 ILE A CA 1
ATOM 654 C C . ILE A 1 83 ? 8.110 5.193 -12.615 1.00 79.50 83 ILE A C 1
ATOM 656 O O . ILE A 1 83 ? 8.713 4.153 -12.875 1.00 79.50 83 ILE A O 1
ATOM 660 N N . LEU A 1 84 ? 6.853 5.410 -12.994 1.00 79.00 84 LEU A N 1
ATOM 661 C CA . LEU A 1 84 ? 6.173 4.604 -14.002 1.00 79.00 84 LEU A CA 1
ATOM 662 C C . LEU A 1 84 ? 6.078 5.461 -15.262 1.00 79.00 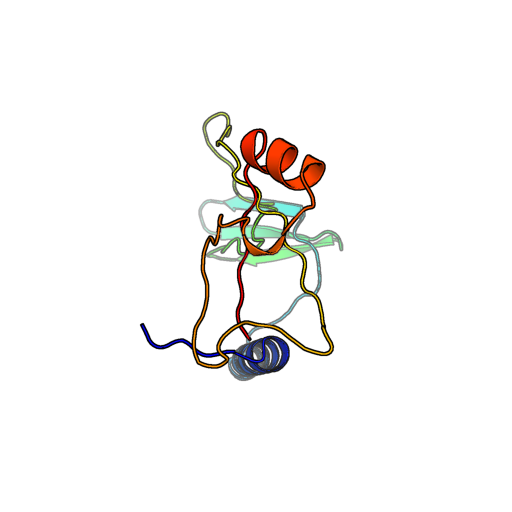84 LEU A C 1
ATOM 664 O O . LEU A 1 84 ? 5.490 6.539 -15.206 1.00 79.00 84 LEU A O 1
ATOM 668 N N . ALA A 1 85 ? 6.660 4.990 -16.361 1.00 81.94 85 ALA A N 1
ATOM 669 C CA . ALA A 1 85 ? 6.638 5.673 -17.647 1.00 81.94 85 ALA A CA 1
ATOM 670 C C . ALA A 1 85 ? 5.863 4.841 -18.674 1.00 81.94 85 ALA A C 1
ATOM 672 O O . ALA A 1 85 ? 5.986 3.616 -18.704 1.00 81.94 85 ALA A O 1
ATOM 673 N N . GLU A 1 86 ? 5.075 5.523 -19.499 1.00 84.62 86 GLU A N 1
ATOM 674 C CA . GLU A 1 86 ? 4.537 4.981 -20.744 1.00 84.62 86 GLU A CA 1
ATOM 675 C C . GLU A 1 86 ? 5.482 5.406 -21.869 1.00 84.62 86 GLU A C 1
ATOM 677 O O . GLU A 1 86 ? 5.910 6.560 -21.914 1.00 84.62 86 GLU A O 1
ATOM 682 N N . VAL A 1 87 ? 5.871 4.458 -22.716 1.00 87.12 87 VAL A N 1
ATOM 683 C CA . VAL A 1 87 ? 6.855 4.651 -23.787 1.00 87.12 87 VAL A CA 1
ATOM 684 C C . VAL A 1 87 ? 6.302 4.066 -25.081 1.00 87.12 87 VAL A C 1
ATOM 686 O O . VAL A 1 87 ? 5.530 3.110 -25.031 1.00 87.12 87 VAL A O 1
ATOM 689 N N . GLU A 1 88 ? 6.697 4.625 -26.225 1.00 92.19 88 GLU A N 1
ATOM 690 C CA . GLU A 1 88 ? 6.281 4.123 -27.544 1.00 92.19 88 GLU A CA 1
ATOM 691 C C . GLU A 1 88 ? 6.843 2.720 -27.819 1.00 92.19 88 GLU A C 1
ATOM 693 O O . GLU A 1 88 ? 6.136 1.851 -28.325 1.00 92.19 88 GLU A O 1
ATOM 698 N N . GLU A 1 89 ? 8.095 2.476 -27.422 1.00 90.38 89 GLU A N 1
ATOM 699 C CA . GLU A 1 89 ? 8.767 1.182 -27.531 1.00 90.38 89 GLU A CA 1
ATOM 700 C C . GLU A 1 89 ? 9.750 0.949 -26.372 1.00 90.38 89 GLU A C 1
ATOM 702 O O . GLU A 1 89 ? 10.194 1.885 -25.701 1.00 90.38 89 GLU A O 1
ATOM 707 N N . HIS A 1 90 ? 10.104 -0.315 -26.123 1.00 88.44 90 HIS A N 1
ATOM 708 C CA . HIS A 1 90 ? 11.115 -0.688 -25.135 1.00 88.44 90 HIS A CA 1
ATOM 709 C C . HIS A 1 90 ? 11.969 -1.877 -25.608 1.00 88.44 90 HIS A C 1
ATOM 711 O O . HIS A 1 90 ? 11.468 -2.763 -26.301 1.00 88.44 90 HIS A O 1
ATOM 717 N N . PRO A 1 91 ? 13.234 -1.989 -25.163 1.00 87.69 91 PRO A N 1
ATOM 718 C CA . PRO A 1 91 ? 14.122 -3.082 -25.569 1.00 87.69 91 PRO A CA 1
ATOM 719 C C . PRO A 1 91 ? 13.956 -4.366 -24.734 1.00 87.69 91 PRO A C 1
ATOM 721 O O . PRO A 1 91 ? 14.695 -5.331 -24.929 1.00 87.69 91 PRO A O 1
ATOM 724 N N . PHE A 1 92 ? 13.049 -4.381 -23.752 1.00 88.19 92 PHE A N 1
ATOM 725 C CA . PHE A 1 92 ? 12.866 -5.514 -22.839 1.00 88.19 92 PHE A CA 1
ATOM 726 C C . PHE A 1 92 ? 11.983 -6.618 -23.434 1.00 88.19 92 PHE A C 1
ATOM 728 O O . PHE A 1 92 ? 11.020 -6.348 -24.145 1.00 88.19 92 PHE A O 1
ATOM 735 N N . ASP A 1 93 ? 12.295 -7.871 -23.104 1.00 87.81 93 ASP A N 1
ATOM 736 C CA . ASP A 1 93 ? 11.491 -9.037 -23.480 1.00 87.81 93 ASP A CA 1
ATOM 737 C C . ASP A 1 93 ? 10.158 -9.031 -22.718 1.00 87.81 93 ASP A C 1
ATOM 739 O O . ASP A 1 93 ? 10.149 -9.087 -21.488 1.00 87.81 93 ASP A O 1
ATOM 743 N N . VAL A 1 94 ? 9.040 -9.010 -23.448 1.00 86.88 94 VAL A N 1
ATOM 744 C CA . VAL A 1 94 ? 7.666 -8.984 -22.906 1.00 86.88 94 VAL A CA 1
ATOM 745 C C . VAL A 1 94 ? 7.334 -10.182 -22.006 1.00 86.88 94 VAL A C 1
ATOM 747 O O . VAL A 1 94 ? 6.433 -10.117 -21.176 1.00 86.88 94 VAL A O 1
ATOM 750 N N . ASN A 1 95 ? 8.084 -11.281 -22.122 1.00 84.69 95 ASN A N 1
ATOM 751 C CA . ASN A 1 95 ? 7.904 -12.482 -21.309 1.00 84.69 95 ASN A CA 1
ATOM 752 C C . ASN A 1 95 ? 8.915 -12.582 -20.154 1.00 84.69 95 ASN A C 1
ATOM 754 O O . ASN A 1 95 ? 9.032 -13.644 -19.531 1.00 84.69 95 ASN A O 1
ATOM 758 N N . LYS A 1 96 ? 9.663 -11.505 -19.857 1.00 84.88 96 LYS A N 1
ATOM 759 C CA . LYS A 1 96 ? 10.603 -11.458 -18.727 1.00 84.88 96 LYS A CA 1
ATOM 760 C C . LYS A 1 96 ? 10.427 -10.203 -17.874 1.00 84.88 96 LYS A C 1
ATOM 762 O O . LYS A 1 96 ? 10.346 -9.089 -18.376 1.00 84.88 96 LYS A O 1
ATOM 767 N N . MET A 1 97 ? 10.476 -10.382 -16.553 1.00 84.75 97 MET A N 1
ATOM 768 C CA . MET A 1 97 ? 10.719 -9.268 -15.637 1.00 84.75 97 MET A CA 1
ATOM 769 C C . MET A 1 97 ? 12.207 -9.132 -15.389 1.00 84.75 97 MET A C 1
ATOM 771 O O . MET A 1 97 ? 12.893 -10.109 -15.080 1.00 84.75 97 MET A O 1
ATOM 775 N N . VAL A 1 98 ? 12.672 -7.896 -15.459 1.00 86.88 98 VAL A N 1
ATOM 776 C CA . VAL A 1 98 ? 14.021 -7.521 -15.072 1.00 86.88 98 VAL A CA 1
ATOM 777 C C . VAL A 1 98 ? 13.946 -6.860 -13.702 1.00 86.88 98 VAL A C 1
ATOM 779 O O . VAL A 1 98 ? 13.250 -5.859 -13.529 1.00 86.88 98 VAL A O 1
ATOM 782 N N . PHE A 1 99 ? 14.660 -7.428 -12.728 1.00 86.56 99 PHE A N 1
ATOM 783 C CA . PHE A 1 99 ? 14.776 -6.875 -11.383 1.00 86.56 99 PHE A CA 1
ATOM 784 C C . PHE A 1 99 ? 16.192 -6.396 -11.101 1.00 86.56 99 PHE A C 1
ATOM 786 O O . PHE A 1 99 ? 17.141 -7.129 -11.356 1.00 86.56 99 PHE A O 1
ATOM 793 N N . MET A 1 100 ? 16.297 -5.218 -10.486 1.00 87.75 100 MET A N 1
ATOM 794 C CA . MET A 1 100 ? 17.527 -4.628 -9.969 1.00 87.75 100 MET A CA 1
ATOM 795 C C . MET A 1 100 ? 18.609 -4.624 -11.045 1.00 87.75 100 MET A C 1
ATOM 797 O O . MET A 1 100 ? 19.717 -5.099 -10.822 1.00 87.75 100 MET A O 1
ATOM 801 N N . ASP A 1 101 ? 18.264 -4.152 -12.244 1.00 88.19 101 ASP A N 1
ATOM 802 C CA . ASP A 1 101 ? 19.251 -4.050 -13.307 1.00 88.19 101 ASP A CA 1
ATOM 803 C C . ASP A 1 101 ? 20.108 -2.811 -13.096 1.00 88.19 101 ASP A C 1
ATOM 805 O O . ASP A 1 101 ? 19.653 -1.690 -13.319 1.00 88.19 101 ASP A O 1
ATOM 809 N N . TRP A 1 102 ? 21.333 -3.042 -12.634 1.00 87.94 102 TRP A N 1
ATOM 810 C CA . TRP A 1 102 ? 22.357 -2.023 -12.418 1.00 87.94 102 TRP A CA 1
ATOM 811 C C . TRP A 1 102 ? 23.191 -1.752 -13.677 1.00 87.94 102 TRP A C 1
ATOM 813 O O . TRP A 1 102 ? 24.082 -0.907 -13.647 1.00 87.94 102 TRP A O 1
ATOM 823 N N . ARG A 1 103 ? 22.969 -2.494 -14.775 1.00 87.75 103 ARG A N 1
ATOM 824 C CA . ARG A 1 103 ? 23.779 -2.360 -15.991 1.00 87.75 103 ARG A CA 1
ATOM 825 C C . ARG A 1 103 ? 23.520 -1.004 -16.638 1.00 87.75 103 ARG A C 1
ATOM 827 O O . ARG A 1 103 ? 22.389 -0.653 -16.959 1.00 87.75 103 ARG A O 1
ATOM 834 N N . ASP A 1 104 ? 24.596 -0.298 -16.948 1.00 88.50 104 ASP A N 1
ATOM 835 C CA . ASP A 1 104 ? 24.593 1.030 -17.564 1.00 88.50 104 ASP A CA 1
ATOM 836 C C . ASP A 1 104 ? 24.941 1.002 -19.065 1.00 88.50 104 ASP A C 1
ATOM 838 O O . ASP A 1 104 ? 25.051 2.043 -19.710 1.00 88.50 104 ASP A O 1
ATOM 842 N N . SER A 1 105 ? 25.081 -0.195 -19.649 1.00 86.19 105 SER A N 1
ATOM 843 C CA . SER A 1 105 ? 25.386 -0.388 -21.079 1.00 86.19 105 SER A CA 1
ATOM 844 C C . SER A 1 105 ? 24.425 0.356 -22.019 1.00 86.19 105 SER A C 1
ATOM 846 O O . SER A 1 105 ? 24.830 0.811 -23.087 1.00 86.19 105 SER A O 1
ATOM 848 N N . HIS A 1 106 ? 23.176 0.558 -21.591 1.00 83.75 106 HIS A N 1
ATOM 849 C CA . HIS A 1 106 ? 22.156 1.316 -22.316 1.00 83.75 106 HIS A CA 1
ATOM 850 C C . HIS A 1 106 ? 22.477 2.817 -22.450 1.00 83.75 106 HIS A C 1
ATOM 852 O O . HIS A 1 106 ? 21.945 3.468 -23.346 1.00 83.75 106 HIS A O 1
ATOM 858 N N . LEU A 1 107 ? 23.363 3.365 -21.610 1.00 87.56 107 LEU A N 1
ATOM 859 C CA . LEU A 1 107 ? 23.773 4.772 -21.643 1.00 87.56 107 LEU A CA 1
ATOM 860 C C . LEU A 1 107 ? 24.785 5.091 -22.754 1.00 87.56 107 LEU A C 1
ATOM 862 O O . LEU A 1 107 ? 25.069 6.264 -22.977 1.00 87.56 107 LEU A O 1
ATOM 866 N N . LYS A 1 108 ? 25.317 4.078 -23.459 1.00 88.31 108 LYS A N 1
ATOM 867 C CA . LYS A 1 108 ? 26.267 4.234 -24.582 1.00 88.31 108 LYS A CA 1
ATOM 868 C C . LYS A 1 108 ? 27.396 5.228 -24.247 1.00 88.31 108 LYS A C 1
ATOM 870 O O . LYS A 1 108 ? 28.149 4.965 -23.311 1.00 88.31 108 LYS A O 1
ATOM 875 N N . ASP A 1 109 ? 27.487 6.353 -24.953 1.00 92.75 109 ASP A N 1
ATOM 876 C CA . ASP A 1 109 ? 28.565 7.344 -24.822 1.00 92.75 109 ASP A CA 1
ATOM 877 C C . ASP A 1 109 ? 28.276 8.436 -23.777 1.00 92.75 109 ASP A C 1
ATOM 879 O O . ASP A 1 109 ? 29.010 9.413 -23.676 1.00 92.75 109 ASP A O 1
ATOM 883 N N . ASN A 1 110 ? 27.212 8.293 -22.981 1.00 90.56 110 ASN A N 1
ATOM 884 C CA . ASN A 1 110 ? 26.844 9.265 -21.954 1.00 90.56 110 ASN A CA 1
ATOM 885 C C . ASN A 1 110 ? 27.719 9.097 -20.694 1.00 90.56 110 ASN A C 1
ATOM 887 O O . ASN A 1 110 ? 27.296 8.532 -19.681 1.00 90.56 110 ASN A O 1
ATOM 891 N N . THR A 1 111 ? 28.978 9.530 -20.798 1.00 91.00 111 THR A N 1
ATOM 892 C CA . THR A 1 111 ? 30.032 9.352 -19.785 1.00 91.00 111 THR A CA 1
ATOM 893 C C . THR A 1 111 ? 29.665 9.957 -18.437 1.00 91.00 111 THR A C 1
ATOM 895 O O . THR A 1 111 ? 29.864 9.309 -17.412 1.00 91.00 111 THR A O 1
ATOM 898 N N . ASP A 1 112 ? 29.046 11.136 -18.436 1.00 93.38 112 ASP A N 1
ATOM 899 C CA . ASP A 1 112 ? 28.679 11.855 -17.213 1.00 93.38 112 ASP A CA 1
ATOM 900 C C . ASP A 1 112 ? 27.652 11.068 -16.384 1.00 93.38 112 ASP A C 1
ATOM 902 O O . ASP A 1 112 ? 27.751 10.969 -15.157 1.00 93.38 112 ASP A O 1
ATOM 906 N N . LEU A 1 113 ? 26.667 10.451 -17.051 1.00 89.44 113 LEU A N 1
ATOM 907 C CA . LEU A 1 113 ? 25.676 9.605 -16.385 1.00 89.44 113 LEU A CA 1
ATOM 908 C C . LEU A 1 113 ? 26.289 8.306 -15.855 1.00 89.44 113 LEU A C 1
ATOM 910 O O . LEU A 1 113 ? 25.913 7.862 -14.770 1.00 89.44 113 LEU A O 1
ATOM 914 N N . LYS A 1 114 ? 27.243 7.711 -16.581 1.00 90.50 114 LYS A N 1
ATOM 915 C CA . LYS A 1 114 ? 27.963 6.513 -16.124 1.00 90.50 114 LYS A CA 1
ATOM 916 C C . LYS A 1 114 ? 28.819 6.800 -14.892 1.00 90.50 114 LYS A C 1
ATOM 918 O O . LYS A 1 114 ? 28.733 6.068 -13.907 1.00 90.50 114 LYS A O 1
ATOM 923 N N . GLU A 1 115 ? 29.578 7.897 -14.895 1.00 92.44 115 GLU A N 1
ATOM 924 C CA . GLU A 1 115 ? 30.369 8.321 -13.733 1.00 92.44 115 GLU A CA 1
ATOM 925 C C . GLU A 1 115 ? 29.465 8.588 -12.521 1.00 92.44 115 GLU A C 1
ATOM 927 O O . GLU A 1 115 ? 29.726 8.120 -11.407 1.00 92.44 115 GLU A O 1
ATOM 932 N N . ARG A 1 116 ? 28.335 9.272 -12.741 1.00 91.19 116 ARG A N 1
ATOM 933 C CA . ARG A 1 116 ? 27.334 9.503 -11.698 1.00 91.19 116 ARG A CA 1
ATOM 934 C C . ARG A 1 116 ? 26.762 8.197 -11.145 1.00 91.19 116 ARG A C 1
ATOM 936 O O . ARG A 1 116 ? 26.683 8.064 -9.925 1.00 91.19 116 ARG A O 1
ATOM 943 N N . ASN A 1 117 ? 26.395 7.243 -12.001 1.00 89.31 117 ASN A N 1
ATOM 944 C CA . ASN A 1 117 ? 25.885 5.935 -11.581 1.00 89.31 117 ASN A CA 1
ATOM 945 C C . ASN A 1 117 ? 26.934 5.123 -10.807 1.00 89.31 117 ASN A C 1
ATOM 947 O O . ASN A 1 117 ? 26.581 4.440 -9.851 1.00 89.31 117 ASN A O 1
ATOM 951 N N . SER A 1 118 ? 28.222 5.235 -11.152 1.00 87.25 118 SER A N 1
ATOM 952 C CA . SER A 1 118 ? 29.303 4.593 -10.390 1.00 87.25 118 SER A CA 1
ATOM 953 C C . SER A 1 118 ? 29.436 5.152 -8.971 1.00 87.25 118 SER A C 1
ATOM 955 O O . SER A 1 118 ? 29.835 4.423 -8.065 1.00 87.25 118 SER A O 1
ATOM 957 N N . ARG A 1 119 ? 29.137 6.441 -8.768 1.00 90.38 119 ARG A N 1
ATOM 958 C CA . ARG A 1 119 ? 29.185 7.090 -7.447 1.00 90.38 119 ARG A CA 1
ATOM 959 C C . ARG A 1 119 ? 27.906 6.877 -6.643 1.00 90.38 119 ARG A C 1
ATOM 961 O O . ARG A 1 119 ? 27.965 6.734 -5.425 1.00 90.38 119 ARG A O 1
ATOM 968 N N . ILE A 1 120 ? 26.757 6.907 -7.315 1.00 87.56 120 ILE A N 1
ATOM 969 C CA . ILE A 1 120 ? 25.423 6.772 -6.724 1.00 87.56 120 ILE A CA 1
ATOM 970 C C . ILE A 1 120 ? 24.657 5.733 -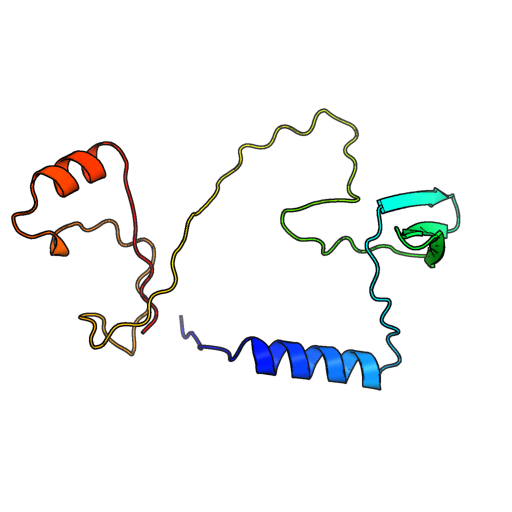7.552 1.00 87.56 120 ILE A C 1
ATOM 972 O O . ILE A 1 120 ? 23.988 6.100 -8.521 1.00 87.56 120 ILE A O 1
ATOM 976 N N . PRO A 1 121 ? 24.760 4.441 -7.194 1.00 82.38 121 PRO A N 1
ATOM 977 C CA . PRO A 1 121 ? 24.139 3.368 -7.955 1.00 82.38 121 PRO A CA 1
ATOM 978 C C . PRO A 1 121 ? 22.627 3.561 -8.110 1.00 82.38 121 PRO A C 1
ATOM 980 O O . PRO A 1 121 ? 21.910 3.813 -7.139 1.00 82.38 121 PRO A O 1
ATOM 983 N N . THR A 1 122 ? 22.137 3.390 -9.336 1.00 81.88 122 THR A N 1
ATOM 984 C CA . THR A 1 122 ? 20.708 3.340 -9.667 1.00 81.88 122 THR A CA 1
ATOM 985 C C . THR A 1 122 ? 20.388 2.009 -10.342 1.00 81.88 122 THR A C 1
ATOM 987 O O . THR A 1 122 ? 21.267 1.378 -10.926 1.00 81.88 122 THR A O 1
ATOM 990 N N . PHE A 1 123 ? 19.141 1.554 -10.235 1.00 85.25 123 PHE A N 1
ATOM 991 C CA . PHE A 1 123 ? 18.702 0.304 -10.847 1.00 85.25 123 PHE A CA 1
ATOM 992 C C . PHE A 1 123 ? 17.333 0.454 -11.500 1.00 85.25 123 PHE A C 1
ATOM 994 O O . PHE A 1 123 ? 16.509 1.266 -11.076 1.00 85.25 123 PHE A O 1
ATOM 1001 N N . LEU A 1 124 ? 17.079 -0.377 -12.508 1.00 85.38 124 LEU A N 1
ATOM 1002 C CA . LEU A 1 124 ? 15.806 -0.441 -13.212 1.00 85.38 124 LEU A CA 1
ATOM 1003 C C . LEU A 1 124 ? 15.010 -1.694 -12.828 1.00 85.38 124 LEU A C 1
ATOM 1005 O O . LEU A 1 124 ? 15.558 -2.789 -12.664 1.00 85.38 124 LEU A O 1
ATOM 1009 N N . TYR A 1 125 ? 13.689 -1.527 -12.755 1.00 86.25 125 TYR A N 1
ATOM 1010 C CA . TYR A 1 125 ? 12.726 -2.613 -12.898 1.00 86.25 125 TYR A CA 1
ATOM 1011 C C . TYR A 1 125 ? 12.002 -2.477 -14.234 1.00 86.25 125 TYR A C 1
ATOM 1013 O O . TYR A 1 125 ? 11.358 -1.458 -14.475 1.00 86.25 125 TYR A O 1
ATOM 1021 N N . ALA A 1 126 ? 12.081 -3.507 -15.076 1.00 85.31 126 ALA A N 1
ATOM 1022 C CA . ALA A 1 126 ? 11.311 -3.584 -16.312 1.00 85.31 126 ALA A CA 1
ATOM 1023 C C . ALA A 1 126 ? 10.299 -4.726 -16.207 1.00 85.31 126 ALA A C 1
ATOM 1025 O O . ALA A 1 126 ? 10.662 -5.877 -15.956 1.00 85.31 126 ALA A O 1
ATOM 1026 N N . MET A 1 127 ? 9.024 -4.381 -16.369 1.00 81.75 127 MET A N 1
ATOM 1027 C CA . MET A 1 127 ? 7.895 -5.313 -16.380 1.00 81.75 127 MET A CA 1
ATOM 1028 C C . MET A 1 127 ? 7.011 -4.995 -17.594 1.00 81.75 127 MET A C 1
ATOM 1030 O O . MET A 1 127 ? 5.923 -4.439 -17.403 1.00 81.75 127 MET A O 1
ATOM 1034 N N . PRO A 1 128 ? 7.532 -5.228 -18.812 1.00 74.00 128 PRO A N 1
ATOM 1035 C CA . PRO A 1 128 ? 6.785 -5.017 -20.050 1.00 74.00 128 PRO A CA 1
ATOM 1036 C C . PRO A 1 128 ? 5.478 -5.827 -20.094 1.00 74.00 128 PRO A C 1
ATOM 1038 O O . PRO A 1 128 ? 5.445 -6.948 -19.531 1.00 74.00 128 PRO A O 1
#

Foldseek 3Di:
DDDDDDPPVVVVVVVVVVCVVVPNDDDPFDFQEWDDDPQWIWTQTPVRDIDIGRDDDPPVPPPCRYDDDPDPDDDDDDDDDDDDDDDPDDPDDQRDWDPFAQDPVVVPPVVVVVVVCVVPPDGDIDND

Secondary structure (DSSP, 8-state):
-------HHHHHHHHHHHHHHTTPPP--S-EEEEEE-SS-EEEEETTS-EEEES------GGG--S---SS---PPP----------S--SS-TT--EEEE---GGGTT-HHHHHHHHHS---EEE--

Organism: Solanum lycopersicum (NCBI:txid4081)

pLDDT: mean 88.85, std 7.82, range [64.12, 98.31]

Radius of gyration: 22.46 Å; chains: 1; bounding box: 52×32×57 Å